Protein AF-A8MEJ1-F1 (afdb_monomer_lite)

Foldseek 3Di:
DDDDDDDDDDDDDDDDDDDDDDD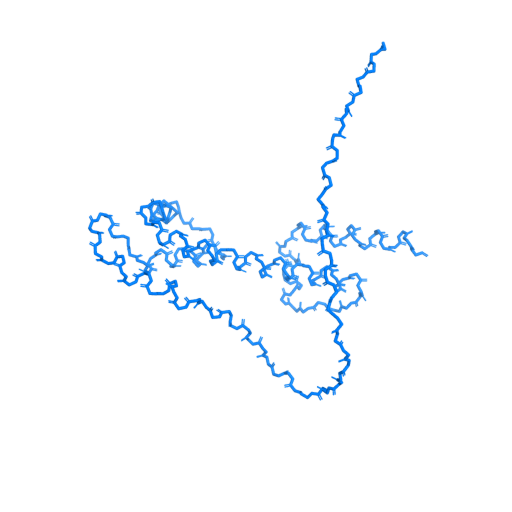DDDDDDDDDPPPVPPPPDPVLVVVVVVVPPDPDDDQDLVLLVVLLVCVVPHDDDPVSVVSNVVVLVVDVSSVVSSVVVVVVVVVVVVVLLVVLLVCLLVVHDDDPVSVVVCVVDPVSVVSSVVSVVVSVVVD

Sequence (155 aa):
MTKIEINSVKTSYPLNSKNHSAKNMHNTEKVGPTSDYFEVSSDGKEMLKISKKMEGNSYHLDKVMKIHEKGFYKVPTKEESDYYWAARKSNPELDSYLYERDKAEALKLMGQVQSILMKVISGQPLTPEEEKMVKNDPALQQEIQMRKSKTEILK

Radius of gyration: 23.28 Å; chains: 1; bounding box: 49×67×52 Å

Structure (mmCIF, N/CA/C/O backbone):
data_AF-A8MEJ1-F1
#
_entry.id   AF-A8MEJ1-F1
#
loop_
_atom_site.group_PDB
_atom_site.id
_atom_site.type_symbol
_atom_site.label_atom_id
_atom_site.label_alt_id
_atom_site.label_comp_id
_atom_site.label_asym_id
_atom_site.label_entity_id
_atom_site.label_seq_id
_atom_site.pdbx_PDB_ins_code
_atom_site.Cartn_x
_atom_site.Cartn_y
_atom_site.Cartn_z
_atom_site.occupancy
_atom_site.B_iso_or_equiv
_atom_site.auth_seq_id
_atom_site.auth_comp_id
_atom_site.auth_asym_id
_atom_site.auth_atom_id
_atom_site.pdbx_PDB_model_num
ATOM 1 N N . MET A 1 1 ? -32.829 40.345 -0.996 1.00 39.66 1 MET A N 1
ATOM 2 C CA . MET A 1 1 ? -33.255 38.952 -0.745 1.00 39.66 1 MET A CA 1
ATOM 3 C C . MET A 1 1 ? -33.332 38.254 -2.086 1.00 39.66 1 MET A C 1
ATOM 5 O O . MET A 1 1 ? -34.238 38.549 -2.851 1.00 39.66 1 MET A O 1
ATOM 9 N N . THR A 1 2 ? -32.370 37.387 -2.382 1.00 37.91 2 THR A N 1
ATOM 10 C CA . THR A 1 2 ? -32.300 36.672 -3.661 1.00 37.91 2 THR A CA 1
ATOM 11 C C . THR A 1 2 ? -32.070 35.205 -3.323 1.00 37.91 2 THR A C 1
ATOM 13 O O . THR A 1 2 ? -31.027 34.856 -2.776 1.00 37.91 2 THR A O 1
ATOM 16 N N . LYS A 1 3 ? -33.097 34.375 -3.527 1.00 44.09 3 LYS A N 1
ATOM 17 C CA . LYS A 1 3 ? -33.042 32.924 -3.322 1.00 44.09 3 LYS A CA 1
ATOM 18 C C . LYS A 1 3 ? -32.385 32.303 -4.552 1.00 44.09 3 LYS A C 1
ATOM 20 O O . LYS A 1 3 ? -32.871 32.508 -5.659 1.00 44.09 3 LYS A O 1
ATOM 25 N N . ILE A 1 4 ? -31.294 31.574 -4.352 1.00 45.50 4 ILE A N 1
ATOM 26 C CA . ILE A 1 4 ? -30.678 30.733 -5.379 1.00 45.50 4 ILE A CA 1
ATOM 27 C C . ILE A 1 4 ? -31.063 29.295 -5.029 1.00 45.50 4 ILE A C 1
ATOM 29 O O . ILE A 1 4 ? -30.585 28.745 -4.040 1.00 45.50 4 ILE A O 1
ATOM 33 N N . GLU A 1 5 ? -31.983 28.723 -5.802 1.00 40.03 5 GLU A N 1
ATOM 34 C CA . GLU A 1 5 ? -32.337 27.304 -5.745 1.00 40.03 5 GLU A CA 1
ATOM 35 C C . GLU A 1 5 ? -31.307 26.501 -6.546 1.00 40.03 5 GLU A C 1
ATOM 37 O O . GLU A 1 5 ? -31.120 26.717 -7.743 1.00 40.03 5 GLU A O 1
ATOM 42 N N . ILE A 1 6 ? -30.617 25.578 -5.877 1.00 47.88 6 ILE A N 1
ATOM 43 C CA . ILE A 1 6 ? -29.673 24.653 -6.506 1.00 47.88 6 ILE A CA 1
ATOM 44 C C . ILE A 1 6 ? -30.413 23.330 -6.718 1.00 47.88 6 ILE A C 1
ATOM 46 O O . ILE A 1 6 ? -30.600 22.550 -5.785 1.00 47.88 6 ILE A O 1
ATOM 50 N N . ASN A 1 7 ? -30.842 23.080 -7.955 1.00 40.41 7 ASN A N 1
ATOM 51 C CA . ASN A 1 7 ? -31.416 21.802 -8.372 1.00 40.41 7 ASN A CA 1
ATOM 52 C C . ASN A 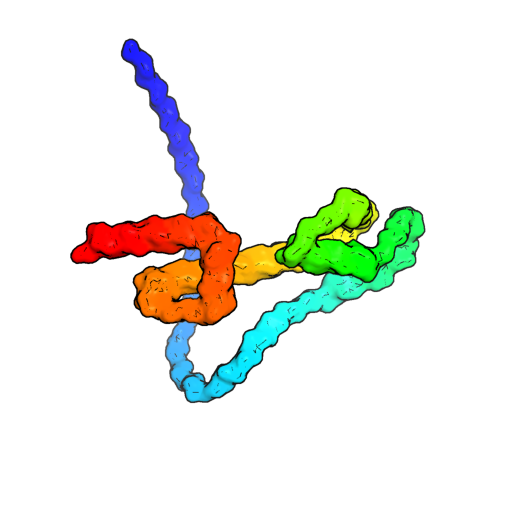1 7 ? -30.316 20.730 -8.429 1.00 40.41 7 ASN A C 1
ATOM 54 O O . ASN A 1 7 ? -29.552 20.649 -9.388 1.00 40.41 7 ASN A O 1
ATOM 58 N N . SER A 1 8 ? -30.235 19.897 -7.390 1.00 44.81 8 SER A N 1
ATOM 59 C CA . SER A 1 8 ? -29.390 18.701 -7.374 1.00 44.81 8 SER A CA 1
ATOM 60 C C . SER A 1 8 ? -30.100 17.560 -8.108 1.00 44.81 8 SER A C 1
ATOM 62 O O . SER A 1 8 ? -31.073 16.986 -7.616 1.00 44.81 8 SER A O 1
ATOM 64 N N . VAL A 1 9 ? -29.612 17.235 -9.305 1.00 44.28 9 VAL A N 1
ATOM 65 C CA . VAL A 1 9 ? -30.011 16.043 -10.059 1.00 44.28 9 VAL A CA 1
ATOM 66 C C . VAL A 1 9 ? -29.445 14.814 -9.343 1.00 44.28 9 VAL A C 1
ATOM 68 O O . VAL A 1 9 ? -28.244 14.556 -9.379 1.00 44.28 9 VAL A O 1
ATOM 71 N N . LYS A 1 10 ? -30.315 14.053 -8.672 1.00 41.69 10 LYS A N 1
ATOM 72 C CA . LYS A 1 10 ? -29.996 12.734 -8.113 1.00 41.69 10 LYS A CA 1
ATOM 73 C C . LYS A 1 10 ? -29.979 11.696 -9.236 1.00 41.69 10 LYS A C 1
ATOM 75 O O . LYS A 1 10 ? -31.031 11.242 -9.674 1.00 41.69 10 LYS A O 1
ATOM 80 N N . THR A 1 11 ? -28.798 11.283 -9.677 1.00 38.69 11 THR A N 1
ATOM 81 C CA . THR A 1 11 ? -28.619 10.070 -10.483 1.00 38.69 11 THR A CA 1
ATOM 82 C C . THR A 1 11 ? -28.607 8.850 -9.562 1.00 38.69 11 THR A C 1
ATOM 84 O O . THR A 1 11 ? -27.626 8.560 -8.882 1.00 38.69 11 THR A O 1
ATOM 87 N N . SER A 1 12 ? -29.734 8.139 -9.505 1.00 35.59 12 SER A N 1
ATOM 88 C CA . SER A 1 12 ? -29.848 6.828 -8.862 1.00 35.59 12 SER A CA 1
ATOM 89 C C . SER A 1 12 ? -29.462 5.728 -9.851 1.00 35.59 12 SER A C 1
ATOM 91 O O . SER A 1 12 ? -30.117 5.576 -10.883 1.00 35.59 12 SER A O 1
ATOM 93 N N . TYR A 1 13 ? -28.444 4.933 -9.532 1.00 34.53 13 TYR A N 1
ATOM 94 C CA . TYR A 1 13 ? -28.174 3.681 -10.240 1.00 34.53 13 TYR A CA 1
ATOM 95 C C . TYR A 1 13 ? -29.070 2.567 -9.672 1.00 34.53 13 TYR A C 1
ATOM 97 O O . TYR A 1 13 ? -29.129 2.415 -8.449 1.00 34.53 13 TYR A O 1
ATOM 105 N N . PRO A 1 14 ? -29.767 1.775 -10.506 1.00 38.53 14 PRO A N 1
ATOM 106 C CA . PRO A 1 14 ? -30.545 0.642 -10.022 1.00 38.53 14 PRO A CA 1
ATOM 107 C C . PRO A 1 14 ? -29.623 -0.526 -9.635 1.00 38.53 14 PRO A C 1
ATOM 109 O O . PRO A 1 14 ? -28.918 -1.085 -10.476 1.00 38.53 14 PRO A O 1
ATOM 112 N N . LEU A 1 15 ? -29.652 -0.916 -8.354 1.00 36.06 15 LEU A N 1
ATOM 113 C CA . LEU A 1 15 ? -29.114 -2.194 -7.887 1.00 36.06 15 LEU A CA 1
ATOM 114 C C . LEU A 1 15 ? -29.972 -3.330 -8.451 1.00 36.06 15 LEU A C 1
ATOM 116 O O . LEU A 1 15 ? -31.138 -3.483 -8.093 1.00 36.06 15 LEU A O 1
ATOM 120 N N . ASN A 1 16 ? -29.374 -4.147 -9.308 1.00 36.84 16 ASN A N 1
ATOM 121 C CA . ASN A 1 16 ? -29.978 -5.371 -9.809 1.00 36.84 16 ASN A CA 1
ATOM 122 C C . ASN A 1 16 ? -29.615 -6.513 -8.841 1.00 36.84 16 ASN A C 1
ATOM 124 O O . ASN A 1 16 ? -28.559 -7.132 -8.973 1.00 36.84 16 ASN A O 1
ATOM 128 N N . SER A 1 17 ? -30.444 -6.761 -7.820 1.00 39.28 17 SER A N 1
ATOM 129 C CA . SER A 1 17 ? -30.269 -7.903 -6.915 1.00 39.28 17 SER A CA 1
ATOM 130 C C . SER A 1 17 ? -30.871 -9.163 -7.541 1.00 39.28 17 SER A C 1
ATOM 132 O O . SER A 1 17 ? -32.074 -9.414 -7.495 1.00 39.28 17 SER A O 1
ATOM 134 N N . LYS A 1 18 ? -30.018 -10.000 -8.138 1.00 35.81 18 LYS A N 1
ATOM 135 C CA . LYS A 1 18 ? -30.384 -11.390 -8.420 1.00 35.81 18 LYS A CA 1
ATOM 136 C C . LYS A 1 18 ? -30.046 -12.248 -7.208 1.00 35.81 18 LYS A C 1
ATOM 138 O O . LYS A 1 18 ? -28.887 -12.441 -6.858 1.00 35.81 18 LYS A O 1
ATOM 143 N N . ASN A 1 19 ? -31.115 -12.729 -6.581 1.00 37.31 19 ASN A N 1
ATOM 144 C CA . ASN A 1 19 ? -31.134 -13.731 -5.530 1.00 37.31 19 ASN A CA 1
ATOM 145 C C . ASN A 1 19 ? -30.380 -14.997 -5.954 1.00 37.31 19 ASN A C 1
ATOM 147 O O . ASN A 1 19 ? -30.765 -15.635 -6.932 1.00 37.31 19 ASN A O 1
ATOM 151 N N . HIS A 1 20 ? -29.412 -15.427 -5.146 1.00 34.81 20 HIS A N 1
ATOM 152 C CA . HIS A 1 20 ? -29.044 -16.836 -5.067 1.00 34.81 20 HIS A CA 1
ATOM 153 C C . HIS A 1 20 ? -29.193 -17.317 -3.626 1.00 34.81 20 HIS A C 1
ATOM 155 O O . HIS A 1 20 ? -28.462 -16.939 -2.718 1.00 34.81 20 HIS A O 1
ATOM 161 N N . SER A 1 21 ? -30.224 -18.139 -3.458 1.00 38.53 21 SER A N 1
ATOM 162 C CA . SER A 1 21 ? -30.446 -19.022 -2.326 1.00 38.53 21 SER A CA 1
ATOM 163 C C . SER A 1 21 ? -29.381 -20.120 -2.323 1.00 38.53 21 SER A C 1
ATOM 165 O O . SER A 1 21 ? -29.196 -20.788 -3.339 1.00 38.53 21 SER A O 1
ATOM 167 N N . ALA A 1 22 ? -28.735 -20.349 -1.182 1.00 35.41 22 ALA A N 1
ATOM 168 C CA . ALA A 1 22 ? -28.106 -21.626 -0.867 1.00 35.41 22 ALA A CA 1
ATOM 169 C C . ALA A 1 22 ? -28.219 -21.875 0.643 1.00 35.41 22 ALA A C 1
ATOM 171 O O . ALA A 1 22 ? -27.863 -21.032 1.464 1.00 35.41 22 ALA A O 1
ATOM 172 N N . LYS A 1 23 ? -28.808 -23.022 0.982 1.00 41.94 23 LYS A N 1
ATOM 173 C CA . LYS A 1 23 ? -29.050 -23.514 2.340 1.00 41.94 23 LYS A CA 1
ATOM 174 C C . LYS A 1 23 ? -27.754 -24.038 2.982 1.00 41.94 23 LYS A C 1
ATOM 176 O O . LYS A 1 23 ? -26.907 -24.595 2.296 1.00 41.94 23 LYS A O 1
ATOM 181 N N . ASN A 1 24 ? -27.700 -23.879 4.305 1.00 38.16 24 ASN A N 1
ATOM 182 C CA . ASN A 1 24 ? -26.808 -24.451 5.325 1.00 38.16 24 ASN A CA 1
ATOM 183 C C . ASN A 1 24 ? -26.043 -25.746 4.986 1.00 38.16 24 ASN A C 1
ATOM 185 O O . ASN A 1 24 ? -26.655 -26.705 4.529 1.00 38.16 24 ASN A O 1
ATOM 189 N N . MET A 1 25 ? -24.798 -25.846 5.476 1.00 30.91 25 MET A N 1
ATOM 190 C CA . MET A 1 25 ? -24.402 -26.871 6.462 1.00 30.91 25 MET A CA 1
ATOM 191 C C . MET A 1 25 ? -23.064 -26.522 7.142 1.00 30.91 25 MET A C 1
ATOM 193 O O . MET A 1 25 ? -22.113 -26.090 6.499 1.00 30.91 25 MET A O 1
ATOM 197 N N . HIS A 1 26 ? -23.030 -26.702 8.465 1.00 40.03 26 HIS A N 1
ATOM 198 C CA . HIS A 1 26 ? -21.854 -26.604 9.330 1.00 40.03 26 HIS A CA 1
ATOM 199 C C . HIS A 1 26 ? -20.820 -27.692 9.005 1.00 40.03 26 HIS A C 1
ATOM 201 O O . HIS A 1 26 ? -21.196 -28.849 8.841 1.00 40.03 26 HIS A O 1
ATOM 207 N N . ASN A 1 27 ? -19.532 -27.340 9.045 1.00 35.47 27 ASN A N 1
ATOM 208 C CA . ASN A 1 27 ? -18.556 -28.043 9.882 1.00 35.47 27 ASN A CA 1
ATOM 209 C C . ASN A 1 27 ? -17.267 -27.226 10.037 1.00 35.47 27 ASN A C 1
ATOM 211 O O . ASN A 1 27 ? -16.598 -26.863 9.075 1.00 35.47 27 ASN A O 1
ATOM 215 N N . THR A 1 28 ? -16.957 -26.921 11.293 1.00 48.38 28 THR A N 1
ATOM 216 C CA . THR A 1 28 ? -15.701 -26.352 11.771 1.00 48.38 28 THR A CA 1
ATOM 217 C C . THR A 1 28 ? -14.659 -27.453 11.867 1.00 48.38 28 THR A C 1
ATOM 219 O O . THR A 1 28 ? -14.792 -28.310 12.733 1.00 48.38 28 THR A O 1
ATOM 222 N N . GLU A 1 29 ? -13.598 -27.394 11.066 1.00 41.06 29 GLU A N 1
ATOM 223 C CA . GLU A 1 29 ? -12.348 -28.079 11.391 1.00 41.06 29 GLU A CA 1
ATOM 224 C C . GLU A 1 29 ? -11.149 -27.386 10.718 1.00 41.06 29 GLU A C 1
ATOM 226 O O . GLU A 1 29 ? -11.021 -27.341 9.501 1.00 41.06 29 GLU A O 1
ATOM 231 N N . LYS A 1 30 ? -10.290 -26.816 11.575 1.00 44.62 30 LYS A N 1
ATOM 232 C CA . LYS A 1 30 ? -8.892 -26.404 11.353 1.00 44.62 30 LYS A CA 1
ATOM 233 C C . LYS A 1 30 ? -8.602 -25.523 10.130 1.00 44.62 30 LYS A C 1
ATOM 235 O O . LYS A 1 30 ? -7.993 -25.951 9.155 1.00 44.62 30 LYS A O 1
ATOM 240 N N . VAL A 1 31 ? -8.890 -24.232 10.275 1.00 38.28 31 VAL A N 1
ATOM 241 C CA . VAL A 1 31 ? -8.309 -23.191 9.417 1.00 38.28 31 VAL A CA 1
ATOM 242 C C . VAL A 1 31 ? -6.879 -22.929 9.904 1.00 38.28 31 VAL A C 1
ATOM 244 O O . VAL A 1 31 ? -6.656 -22.202 10.871 1.00 38.28 31 VAL A O 1
ATOM 247 N N . GLY A 1 32 ? -5.906 -23.596 9.278 1.00 41.97 32 GLY A N 1
ATOM 248 C CA . GLY A 1 32 ? -4.515 -23.133 9.280 1.00 41.97 32 GLY A CA 1
ATOM 249 C C . GLY A 1 32 ? -4.418 -21.751 8.616 1.00 41.97 32 GLY A C 1
ATOM 250 O O . GLY A 1 32 ? -5.401 -21.296 8.035 1.00 41.97 32 GLY A O 1
ATOM 251 N N . PRO A 1 33 ? -3.273 -21.054 8.697 1.00 37.25 33 PRO A N 1
ATOM 252 C CA . PRO A 1 33 ? -3.152 -19.715 8.136 1.00 37.25 33 PRO A CA 1
ATOM 253 C C . PRO A 1 33 ? -3.397 -19.778 6.624 1.00 37.25 33 PRO A C 1
ATOM 255 O O . PRO A 1 33 ? -2.547 -20.250 5.870 1.00 37.25 33 PRO A O 1
ATOM 258 N N . THR A 1 34 ? -4.568 -19.322 6.182 1.00 44.25 34 THR A N 1
ATOM 259 C CA . THR A 1 34 ? -4.877 -19.067 4.777 1.00 44.25 34 THR A CA 1
ATOM 260 C C . THR A 1 34 ? -4.032 -17.879 4.347 1.00 44.25 34 THR A C 1
ATOM 262 O O . THR A 1 34 ? -4.449 -16.722 4.409 1.00 44.25 34 THR A O 1
ATOM 265 N N . SER A 1 35 ? -2.786 -18.153 3.958 1.00 42.69 35 SER A N 1
ATOM 266 C CA . SER A 1 35 ? -2.082 -17.272 3.042 1.00 42.69 35 SER A CA 1
ATOM 267 C C . SER A 1 35 ? -2.810 -17.398 1.708 1.00 42.69 35 SER A C 1
ATOM 269 O O . SER A 1 35 ? -2.432 -18.210 0.864 1.00 42.69 35 SER A O 1
ATOM 271 N N . ASP A 1 36 ? -3.894 -16.641 1.549 1.00 39.00 36 ASP A N 1
ATOM 272 C CA . ASP A 1 36 ? -4.560 -16.478 0.264 1.00 39.00 36 ASP A CA 1
ATOM 273 C C . ASP A 1 36 ? -3.618 -15.660 -0.616 1.00 39.00 36 ASP A C 1
ATOM 275 O O . ASP A 1 36 ? -3.651 -14.431 -0.703 1.00 39.00 36 ASP A O 1
ATOM 279 N N . TYR A 1 37 ? -2.669 -16.392 -1.185 1.00 40.62 37 TYR A N 1
ATOM 280 C CA . TYR A 1 37 ? -1.792 -15.951 -2.237 1.00 40.62 37 TYR A CA 1
ATOM 281 C C . TYR A 1 37 ? -2.711 -15.714 -3.430 1.00 40.62 37 TYR A C 1
ATOM 283 O O . TYR A 1 37 ? -3.160 -16.659 -4.072 1.00 40.62 37 TYR A O 1
ATOM 291 N N . PHE A 1 38 ? -3.055 -14.453 -3.692 1.00 44.09 38 PHE A N 1
ATOM 292 C CA . PHE A 1 38 ? -3.610 -14.083 -4.985 1.00 44.09 38 PHE A CA 1
ATOM 293 C C . PHE A 1 38 ? -2.579 -14.513 -6.032 1.00 44.09 38 PHE A C 1
ATOM 295 O O . PHE A 1 38 ? -1.531 -13.881 -6.188 1.00 44.09 38 PHE A O 1
ATOM 302 N N . GLU A 1 39 ? -2.835 -15.638 -6.699 1.00 46.44 39 GLU A N 1
ATOM 303 C CA . GLU A 1 39 ? -2.057 -16.054 -7.853 1.00 46.44 39 GLU A CA 1
ATOM 304 C C . GLU A 1 39 ? -2.199 -14.964 -8.911 1.00 46.44 39 GLU A C 1
ATOM 306 O O . GLU A 1 39 ? -3.242 -14.781 -9.534 1.00 46.44 39 GLU A O 1
ATOM 311 N N . VAL A 1 40 ? -1.125 -14.193 -9.071 1.00 46.09 40 VAL A N 1
ATOM 312 C CA . VAL A 1 40 ? -0.932 -13.291 -10.202 1.00 46.09 40 VAL A CA 1
ATOM 313 C C . VAL A 1 40 ? -1.196 -14.107 -11.467 1.00 46.09 40 VAL A C 1
ATOM 315 O O . VAL A 1 40 ? -0.466 -15.075 -11.703 1.00 46.09 40 VAL A O 1
ATOM 318 N N . SER A 1 41 ? -2.233 -13.732 -12.229 1.00 51.00 41 SER A N 1
ATOM 319 C CA . SER A 1 41 ? -2.646 -14.425 -13.457 1.00 51.00 41 SER A CA 1
ATOM 320 C C . SER A 1 41 ? -1.424 -14.776 -14.310 1.00 51.00 41 SER A C 1
ATOM 322 O O . SER A 1 41 ? -0.543 -13.932 -14.520 1.00 51.00 41 SER A O 1
ATOM 324 N N . SER A 1 42 ? -1.363 -16.022 -14.792 1.00 54.22 42 SER A N 1
ATOM 325 C CA . SER A 1 42 ? -0.307 -16.512 -15.688 1.00 54.22 42 SER A CA 1
ATOM 326 C C . SER A 1 42 ? -0.088 -15.581 -16.882 1.00 54.22 42 SER A C 1
ATOM 328 O O . SER A 1 42 ? 1.053 -15.377 -17.298 1.00 54.22 42 SER A O 1
ATOM 330 N N . ASP A 1 43 ? -1.154 -14.928 -17.339 1.00 51.22 43 ASP A N 1
ATOM 331 C CA . ASP A 1 43 ? -1.167 -14.045 -18.503 1.00 51.22 43 ASP A CA 1
ATOM 332 C C . ASP A 1 43 ? -0.290 -12.796 -18.308 1.00 51.22 43 ASP A C 1
ATOM 334 O O . ASP A 1 43 ? 0.420 -12.375 -19.222 1.00 51.22 43 ASP A O 1
ATOM 338 N N . GLY A 1 44 ? -0.243 -12.240 -17.090 1.00 54.75 44 GLY A N 1
ATOM 339 C CA . GLY A 1 44 ? 0.591 -11.069 -16.788 1.00 54.75 44 GLY A CA 1
ATOM 340 C C . GLY A 1 44 ? 2.091 -11.387 -16.777 1.00 54.75 44 GLY A C 1
ATOM 341 O O . GLY A 1 44 ? 2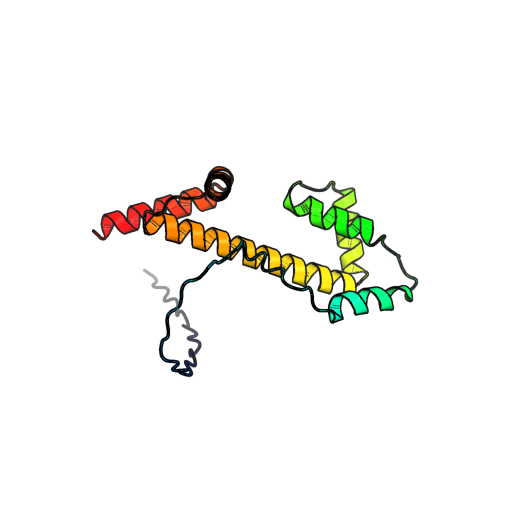.916 -10.554 -17.153 1.00 54.75 44 GLY A O 1
ATOM 342 N N . LYS A 1 45 ? 2.462 -12.615 -16.387 1.00 57.09 45 LYS A N 1
ATOM 343 C CA . LYS A 1 45 ? 3.860 -13.083 -16.387 1.00 57.09 45 LYS A CA 1
ATOM 344 C C . LYS A 1 45 ? 4.344 -13.461 -17.786 1.00 57.09 45 LYS A C 1
ATOM 346 O O . LYS A 1 45 ? 5.541 -13.355 -18.057 1.00 57.09 45 LYS A O 1
ATOM 351 N N . GLU A 1 46 ? 3.446 -13.917 -18.658 1.00 56.12 46 GLU A N 1
ATOM 352 C CA . GLU A 1 46 ? 3.779 -14.252 -20.044 1.00 56.12 46 GLU A CA 1
ATOM 353 C C . GLU A 1 46 ? 3.972 -13.004 -20.911 1.00 56.12 46 GLU A C 1
ATOM 355 O O . GLU A 1 46 ? 4.942 -12.960 -21.668 1.00 56.12 46 GLU A O 1
ATOM 360 N N . MET A 1 47 ? 3.157 -11.952 -20.741 1.00 54.88 47 MET A N 1
ATOM 361 C CA . MET A 1 47 ? 3.334 -10.697 -21.493 1.00 54.88 47 MET A CA 1
ATOM 362 C C . MET A 1 47 ? 4.717 -10.063 -21.273 1.00 54.88 47 MET A C 1
ATOM 364 O O . MET A 1 47 ? 5.414 -9.751 -22.236 1.00 54.88 47 MET A O 1
ATOM 368 N N . LEU A 1 48 ? 5.206 -10.027 -20.028 1.00 53.41 48 LEU A N 1
ATOM 369 C CA . LEU A 1 48 ? 6.546 -9.511 -19.702 1.00 53.41 48 LEU A CA 1
ATOM 370 C C . LEU A 1 48 ? 7.704 -10.297 -20.352 1.00 53.41 48 LEU A C 1
ATOM 372 O O . LEU A 1 48 ? 8.806 -9.766 -20.497 1.00 53.41 48 LEU A O 1
ATOM 376 N N . LYS A 1 49 ? 7.495 -11.563 -20.749 1.00 55.59 49 LYS A N 1
ATOM 377 C CA . LYS A 1 49 ? 8.503 -12.334 -21.501 1.00 55.59 49 LYS A CA 1
ATOM 378 C C . LYS A 1 49 ? 8.539 -11.943 -22.982 1.00 55.59 49 LYS A C 1
ATOM 380 O O . LYS A 1 49 ? 9.589 -12.093 -23.610 1.00 55.59 49 LYS A O 1
ATOM 385 N N . ILE A 1 50 ? 7.431 -11.445 -23.535 1.00 51.78 50 ILE A N 1
ATOM 386 C CA . ILE A 1 50 ? 7.283 -11.116 -24.960 1.00 51.78 50 ILE A CA 1
ATOM 387 C C . ILE A 1 50 ? 7.835 -9.712 -25.269 1.00 51.78 50 ILE A C 1
ATOM 389 O O . ILE A 1 50 ? 8.447 -9.523 -26.324 1.00 51.78 50 ILE A O 1
ATOM 393 N N . SER A 1 51 ? 7.768 -8.758 -24.331 1.00 50.69 51 SER A N 1
ATOM 394 C CA . SER A 1 51 ? 8.310 -7.392 -24.502 1.00 50.69 51 SER A CA 1
ATOM 395 C C . SER A 1 51 ? 9.840 -7.283 -24.561 1.00 50.69 51 SER A C 1
ATOM 397 O O . SER A 1 51 ? 10.374 -6.202 -24.807 1.00 50.69 51 SER A O 1
ATOM 399 N N . LYS A 1 52 ? 10.586 -8.392 -24.458 1.00 51.62 52 LYS A N 1
ATOM 400 C CA . LYS A 1 52 ? 12.054 -8.410 -24.625 1.00 51.62 52 LYS A CA 1
ATOM 401 C C . LYS A 1 52 ? 12.524 -8.078 -26.058 1.00 51.62 52 LYS A C 1
ATOM 403 O O . LYS A 1 52 ? 13.726 -8.030 -26.298 1.00 51.62 52 LYS A O 1
ATOM 408 N N . LYS A 1 53 ? 11.603 -7.877 -27.013 1.00 47.53 53 LYS A N 1
ATOM 409 C CA . LYS A 1 53 ? 11.886 -7.669 -28.447 1.00 47.53 53 LYS A CA 1
ATOM 410 C C . LYS A 1 53 ? 11.728 -6.236 -28.980 1.00 47.53 53 LYS A C 1
ATOM 412 O O . LYS A 1 53 ? 11.957 -6.044 -30.169 1.00 47.53 53 LYS A O 1
ATOM 417 N N . MET A 1 54 ? 11.378 -5.238 -28.166 1.00 47.56 54 MET A N 1
ATOM 418 C CA . MET A 1 54 ? 11.334 -3.840 -28.628 1.00 47.56 54 MET A CA 1
ATOM 419 C C . MET A 1 54 ? 12.505 -3.031 -28.057 1.00 47.56 54 MET A C 1
ATOM 421 O O . MET A 1 54 ? 12.501 -2.607 -26.904 1.00 47.56 54 MET A O 1
ATOM 425 N N . GLU A 1 55 ? 13.534 -2.851 -28.887 1.00 48.97 55 GLU A N 1
ATOM 426 C CA . GLU A 1 55 ? 14.654 -1.939 -28.654 1.00 48.97 55 GLU A CA 1
ATOM 427 C C . GLU A 1 55 ? 14.158 -0.485 -28.652 1.00 48.97 55 GLU A C 1
ATOM 429 O O . GLU A 1 55 ? 13.828 0.090 -29.686 1.00 48.97 55 GLU A O 1
ATOM 434 N N . GLY A 1 56 ? 14.100 0.106 -27.461 1.00 51.75 56 GLY A N 1
ATOM 435 C CA . GLY A 1 56 ? 13.787 1.516 -27.246 1.00 51.75 56 GLY A CA 1
ATOM 436 C C . GLY A 1 56 ? 13.661 1.795 -25.753 1.00 51.75 56 GLY A C 1
ATOM 437 O O . GLY A 1 56 ? 12.576 1.696 -25.200 1.00 51.75 56 GLY A O 1
ATOM 438 N N . ASN A 1 57 ? 14.785 2.106 -25.099 1.00 55.47 57 ASN A N 1
ATOM 439 C CA . ASN A 1 57 ? 14.929 2.307 -23.648 1.00 55.47 57 ASN A CA 1
ATOM 440 C C . ASN A 1 57 ? 14.589 1.064 -22.807 1.00 55.47 57 ASN A C 1
ATOM 442 O O . ASN A 1 57 ? 13.573 1.015 -22.118 1.00 55.47 57 ASN A O 1
ATOM 446 N N . SER A 1 58 ? 15.466 0.051 -22.813 1.00 68.81 58 SER A N 1
ATOM 447 C CA . SER A 1 58 ? 15.293 -1.099 -21.920 1.00 68.81 58 SER A CA 1
ATOM 448 C C . SER A 1 58 ? 15.562 -0.684 -20.468 1.00 68.81 58 SER A C 1
ATOM 450 O O . SER A 1 58 ? 16.709 -0.597 -20.023 1.00 68.81 58 SER A O 1
ATOM 452 N N . TYR A 1 59 ? 14.507 -0.415 -19.709 1.00 77.25 59 TYR A N 1
ATOM 453 C CA . TYR A 1 59 ? 14.610 -0.296 -18.260 1.00 77.25 59 TYR A CA 1
ATOM 454 C C . TYR A 1 59 ? 14.900 -1.676 -17.663 1.00 77.25 59 TYR A C 1
ATOM 456 O O . TYR A 1 59 ? 14.375 -2.696 -18.110 1.00 77.25 59 TYR A O 1
ATOM 464 N N . HIS A 1 60 ? 15.739 -1.721 -16.631 1.00 87.00 60 HIS A N 1
ATOM 465 C CA . HIS A 1 60 ? 15.986 -2.945 -15.886 1.00 87.00 60 HIS A CA 1
ATOM 466 C C . HIS A 1 60 ? 14.755 -3.241 -15.035 1.00 87.00 60 HIS A C 1
ATOM 468 O O . HIS A 1 60 ? 14.525 -2.561 -14.032 1.00 87.00 60 HIS A O 1
ATOM 474 N N . LEU A 1 61 ? 13.984 -4.258 -15.429 1.00 86.19 61 LEU A N 1
ATOM 475 C CA . LEU A 1 61 ? 12.762 -4.673 -14.736 1.00 86.19 61 LEU A CA 1
ATOM 476 C C . LEU A 1 61 ? 12.995 -4.834 -13.228 1.00 86.19 61 LEU A C 1
ATOM 478 O O . LEU A 1 61 ? 12.268 -4.249 -12.433 1.00 86.19 61 LEU A O 1
ATOM 482 N N . ASP A 1 62 ? 14.074 -5.509 -12.832 1.00 88.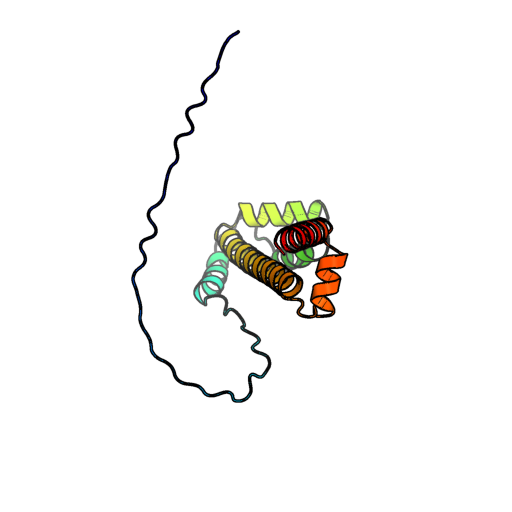38 62 ASP A N 1
ATOM 483 C CA . ASP A 1 62 ? 14.425 -5.712 -11.421 1.00 88.38 62 ASP A CA 1
ATOM 484 C C . ASP A 1 62 ? 14.592 -4.397 -10.654 1.00 88.38 62 ASP A C 1
ATOM 486 O O . ASP A 1 62 ? 14.235 -4.297 -9.481 1.00 88.38 62 ASP A O 1
ATOM 490 N N . LYS A 1 63 ? 15.133 -3.363 -11.307 1.00 92.06 63 LYS A N 1
ATOM 491 C CA . LYS A 1 63 ? 15.298 -2.041 -10.699 1.00 92.06 63 LYS A CA 1
ATOM 492 C C . LYS A 1 63 ? 13.947 -1.349 -10.537 1.00 92.06 63 LYS A C 1
ATOM 494 O O . LYS A 1 63 ? 13.696 -0.783 -9.478 1.00 92.06 63 LYS A O 1
ATOM 499 N N . VAL A 1 64 ? 13.075 -1.425 -11.545 1.00 91.75 64 VAL A N 1
ATOM 500 C CA . VAL A 1 64 ? 11.711 -0.873 -11.472 1.00 91.75 64 VAL A CA 1
ATOM 501 C C . VAL A 1 64 ? 10.921 -1.551 -10.354 1.00 91.75 64 VAL A C 1
ATOM 503 O O . VAL A 1 64 ? 10.330 -0.861 -9.528 1.00 91.75 64 VAL A O 1
ATOM 506 N N . MET A 1 65 ? 10.980 -2.882 -10.268 1.00 91.88 65 MET A N 1
ATOM 507 C CA . MET A 1 65 ? 10.295 -3.652 -9.226 1.00 91.88 65 MET A CA 1
ATOM 508 C C . MET A 1 65 ? 10.822 -3.318 -7.826 1.00 91.88 65 MET A C 1
ATOM 510 O O . MET A 1 65 ? 10.032 -3.110 -6.911 1.00 91.88 65 MET A O 1
ATOM 514 N N . LYS A 1 66 ? 12.142 -3.161 -7.657 1.00 92.62 66 LYS A N 1
ATOM 515 C CA . LYS A 1 66 ? 12.725 -2.714 -6.380 1.00 92.62 66 LYS A CA 1
ATOM 516 C C . LYS A 1 66 ? 12.243 -1.323 -5.970 1.00 92.62 66 LYS A C 1
ATOM 518 O O . LYS A 1 66 ? 11.986 -1.099 -4.791 1.00 92.62 66 LYS A O 1
ATOM 523 N N . ILE A 1 67 ? 12.132 -0.387 -6.915 1.00 93.44 67 ILE A N 1
ATOM 524 C CA . ILE A 1 67 ? 11.636 0.969 -6.629 1.00 93.44 67 ILE A CA 1
ATOM 525 C C . ILE A 1 67 ? 10.144 0.931 -6.274 1.00 93.44 67 ILE A C 1
ATOM 527 O O . ILE A 1 67 ? 9.738 1.581 -5.313 1.00 93.44 67 ILE A O 1
ATOM 531 N N . HIS A 1 68 ? 9.354 0.133 -6.995 1.00 92.81 68 HIS A N 1
ATOM 532 C CA . HIS A 1 68 ? 7.938 -0.091 -6.707 1.00 92.81 68 HIS A CA 1
ATOM 533 C C . HIS A 1 68 ? 7.726 -0.616 -5.282 1.00 92.81 68 HIS A C 1
ATOM 535 O O . HIS A 1 68 ? 7.000 -0.012 -4.500 1.00 92.81 68 HIS A O 1
ATOM 541 N N . GLU A 1 69 ? 8.430 -1.688 -4.905 1.00 90.75 69 GLU A N 1
ATOM 542 C CA . GLU A 1 69 ? 8.330 -2.276 -3.566 1.00 90.75 69 GLU A CA 1
ATOM 543 C C . GLU A 1 69 ? 8.812 -1.320 -2.471 1.00 90.75 69 GLU A C 1
ATOM 545 O O . GLU A 1 69 ? 8.204 -1.216 -1.405 1.00 90.75 69 GLU A O 1
ATOM 550 N N . LYS A 1 70 ? 9.882 -0.566 -2.746 1.00 90.50 70 LYS A N 1
ATOM 551 C CA . LYS A 1 70 ? 10.384 0.467 -1.837 1.00 90.50 70 LYS A CA 1
ATOM 552 C C . LYS A 1 70 ? 9.321 1.528 -1.552 1.00 90.50 70 LYS A C 1
ATOM 554 O O . LYS A 1 70 ? 9.210 1.943 -0.399 1.00 90.50 70 LYS A O 1
ATOM 559 N N . GLY A 1 71 ? 8.533 1.913 -2.558 1.00 85.81 71 GLY A N 1
ATOM 560 C CA . GLY A 1 71 ? 7.487 2.933 -2.458 1.00 85.81 71 GLY A CA 1
ATOM 561 C C . GLY A 1 71 ? 6.429 2.666 -1.384 1.00 85.81 71 GLY A C 1
ATOM 562 O O . GLY A 1 71 ? 5.870 3.621 -0.852 1.00 85.81 71 GLY A O 1
ATOM 563 N N . PHE A 1 72 ? 6.207 1.406 -0.992 1.00 83.25 72 PHE A N 1
ATOM 564 C CA . PHE A 1 72 ? 5.257 1.060 0.074 1.00 83.25 72 PHE A CA 1
ATOM 565 C C . PHE A 1 72 ? 5.777 1.341 1.489 1.00 83.25 72 PHE A C 1
ATOM 567 O O . PHE A 1 72 ? 4.985 1.504 2.414 1.00 83.25 72 PHE A O 1
ATOM 574 N N . TYR A 1 73 ? 7.098 1.397 1.680 1.00 82.06 73 TYR A N 1
ATOM 575 C CA . TYR A 1 73 ? 7.708 1.499 3.013 1.00 82.06 73 TYR A CA 1
ATOM 576 C C . TYR A 1 73 ? 8.587 2.737 3.185 1.00 82.06 73 TYR A C 1
ATOM 578 O O . TYR A 1 73 ? 8.871 3.148 4.311 1.00 82.06 73 TYR A O 1
ATOM 586 N N . LYS A 1 74 ? 9.065 3.322 2.083 1.00 87.94 74 LYS A N 1
ATOM 587 C CA . LYS A 1 74 ? 9.990 4.451 2.088 1.00 87.94 74 LYS A CA 1
ATOM 588 C C . LYS A 1 74 ? 9.798 5.311 0.847 1.00 87.94 74 LYS A C 1
ATOM 590 O O . LYS A 1 74 ? 9.708 4.801 -0.263 1.00 87.94 74 LYS A O 1
ATOM 595 N N . VAL A 1 75 ? 9.857 6.627 1.034 1.00 87.38 75 VAL A N 1
ATOM 596 C CA . VAL A 1 75 ? 9.859 7.590 -0.074 1.00 87.38 75 VAL A CA 1
ATOM 597 C C . VAL A 1 75 ? 11.098 7.347 -0.958 1.00 87.38 75 VAL A C 1
ATOM 599 O O . VAL A 1 75 ? 12.225 7.436 -0.448 1.00 87.38 75 VAL A O 1
ATOM 602 N N . PRO A 1 76 ? 10.934 7.000 -2.250 1.00 90.75 76 PRO A N 1
ATOM 603 C CA . PRO A 1 76 ? 12.054 6.860 -3.177 1.00 90.75 76 PRO A CA 1
ATOM 604 C C . PRO A 1 76 ? 12.771 8.197 -3.397 1.00 90.75 76 PRO A C 1
ATOM 606 O O . PRO A 1 76 ? 12.204 9.270 -3.184 1.00 90.75 76 PRO A O 1
ATOM 609 N N . THR A 1 77 ? 14.027 8.157 -3.841 1.00 93.75 77 THR A N 1
ATOM 610 C CA . THR A 1 77 ? 14.723 9.381 -4.254 1.00 93.75 77 THR A CA 1
ATOM 611 C C . THR A 1 77 ? 14.073 9.955 -5.514 1.00 93.75 77 THR A C 1
ATOM 613 O O . THR A 1 77 ? 13.341 9.266 -6.232 1.00 93.75 77 THR A O 1
ATOM 616 N N . LYS A 1 78 ? 14.347 11.231 -5.809 1.00 93.88 78 LYS A N 1
ATOM 617 C CA . LYS A 1 78 ? 13.851 11.867 -7.035 1.00 93.88 78 LYS A CA 1
ATOM 618 C C . LYS A 1 78 ? 14.297 11.095 -8.283 1.00 93.88 78 LYS A C 1
ATOM 620 O O . LYS A 1 78 ? 13.466 10.771 -9.115 1.00 93.88 78 LYS A O 1
ATOM 625 N N . GLU A 1 79 ? 15.570 10.711 -8.353 1.00 92.38 79 GLU A N 1
ATOM 626 C CA . GLU A 1 79 ? 16.121 9.929 -9.469 1.00 92.38 79 GLU A CA 1
ATOM 627 C C . GLU A 1 79 ? 15.464 8.549 -9.617 1.00 92.38 79 GLU A C 1
ATOM 629 O O . GLU A 1 79 ? 15.196 8.103 -10.731 1.00 92.38 79 GLU A O 1
ATOM 634 N N . GLU A 1 80 ? 15.185 7.861 -8.504 1.00 92.06 80 GLU A N 1
ATOM 635 C CA . GLU A 1 80 ? 14.453 6.590 -8.524 1.00 92.06 80 GLU A CA 1
ATOM 636 C C . GLU A 1 80 ? 13.022 6.788 -9.030 1.00 92.06 80 GLU A C 1
ATOM 638 O O . GLU A 1 80 ? 12.546 6.006 -9.851 1.00 92.06 80 GLU A O 1
ATOM 643 N N . SER A 1 81 ? 12.356 7.848 -8.573 1.00 91.88 81 SER A N 1
ATOM 644 C CA . SER A 1 81 ? 10.996 8.188 -8.995 1.00 91.88 81 SER A CA 1
ATOM 645 C C . SER A 1 81 ? 10.950 8.522 -10.487 1.00 91.88 81 SER A C 1
ATOM 647 O O . SER A 1 81 ? 10.111 7.985 -11.206 1.00 91.88 81 SER A O 1
ATOM 649 N N . ASP A 1 82 ? 11.885 9.342 -10.972 1.00 93.56 82 ASP A N 1
ATOM 650 C CA . ASP A 1 82 ? 11.993 9.716 -12.384 1.00 93.56 82 ASP A CA 1
ATOM 651 C C . ASP A 1 82 ? 12.256 8.477 -13.257 1.00 93.56 82 ASP A C 1
ATOM 653 O O . ASP A 1 82 ? 11.598 8.285 -14.281 1.00 93.56 82 ASP A O 1
ATOM 657 N N . TYR A 1 83 ? 13.153 7.581 -12.822 1.00 93.12 83 TYR A N 1
ATOM 658 C CA . TYR A 1 83 ? 13.417 6.308 -13.502 1.00 93.12 83 TYR A CA 1
ATOM 659 C C . TYR A 1 83 ? 12.170 5.418 -13.560 1.00 93.12 83 TYR A C 1
ATOM 661 O O . TYR A 1 83 ? 11.854 4.857 -14.609 1.00 93.12 83 TYR A O 1
ATOM 669 N N . TYR A 1 84 ? 11.455 5.298 -12.441 1.00 93.62 84 TYR A N 1
ATOM 670 C CA . TYR A 1 84 ? 10.246 4.490 -12.320 1.00 93.62 84 TYR A CA 1
ATOM 671 C C . TYR A 1 84 ? 9.120 4.996 -13.227 1.00 93.62 84 TYR A C 1
ATOM 673 O O . TYR A 1 84 ? 8.556 4.225 -14.004 1.00 93.62 84 TYR A O 1
ATOM 681 N N . TRP A 1 85 ? 8.829 6.297 -13.194 1.00 93.12 85 TRP A N 1
ATOM 682 C CA . TRP A 1 85 ? 7.776 6.883 -14.023 1.00 93.12 85 TRP A CA 1
ATOM 683 C C . TRP A 1 85 ? 8.124 6.866 -15.509 1.00 93.12 85 TRP A C 1
ATOM 685 O O . TRP A 1 85 ? 7.249 6.611 -16.338 1.00 93.12 85 TRP A O 1
ATOM 695 N N . ALA A 1 86 ? 9.393 7.072 -15.863 1.00 92.38 86 ALA A N 1
ATOM 696 C CA . ALA A 1 86 ? 9.833 6.955 -17.247 1.00 92.38 86 ALA A CA 1
ATOM 697 C C . ALA A 1 86 ? 9.719 5.505 -17.766 1.00 92.38 86 ALA A C 1
ATOM 699 O O . ALA A 1 86 ? 9.289 5.302 -18.905 1.00 92.38 86 ALA A O 1
ATOM 700 N N . ALA A 1 87 ? 10.010 4.501 -16.928 1.00 91.31 87 ALA A N 1
ATOM 701 C CA . ALA A 1 87 ? 9.818 3.087 -17.264 1.00 91.31 87 ALA A CA 1
ATOM 702 C C . ALA A 1 87 ? 8.343 2.746 -17.515 1.00 91.31 87 ALA A C 1
ATOM 704 O O . ALA A 1 87 ? 8.016 2.122 -18.522 1.00 91.31 87 ALA A O 1
ATOM 705 N N . ARG A 1 88 ? 7.441 3.208 -16.640 1.00 92.69 88 ARG A N 1
ATOM 706 C CA . ARG A 1 88 ? 5.990 3.015 -16.805 1.00 92.69 88 ARG A CA 1
ATOM 707 C C . ARG A 1 88 ? 5.466 3.697 -18.069 1.00 92.69 88 ARG A C 1
ATOM 709 O O . ARG A 1 88 ? 4.729 3.102 -18.839 1.00 92.69 88 ARG A O 1
ATOM 716 N N . LYS A 1 89 ? 5.911 4.925 -18.345 1.00 91.31 89 LYS A N 1
ATOM 717 C CA . LYS A 1 89 ? 5.472 5.682 -19.527 1.00 91.31 89 LYS A CA 1
ATOM 718 C C . LYS A 1 89 ? 5.913 5.053 -20.853 1.00 91.31 89 LYS A C 1
ATOM 720 O O . LYS A 1 89 ? 5.222 5.199 -21.856 1.00 91.31 89 LYS A O 1
ATOM 725 N N . SER A 1 90 ? 7.082 4.422 -20.874 1.00 88.50 90 SER A N 1
ATOM 726 C CA . SER A 1 90 ? 7.675 3.854 -22.092 1.00 88.50 90 SER A CA 1
ATOM 727 C C . SER A 1 90 ? 7.267 2.405 -22.357 1.00 88.50 90 SER A C 1
ATOM 729 O O . SER A 1 90 ? 7.354 1.967 -23.501 1.00 88.50 90 SER A O 1
ATOM 731 N N . ASN A 1 91 ? 6.799 1.674 -21.341 1.00 88.19 91 ASN A N 1
ATOM 732 C CA . ASN A 1 91 ? 6.388 0.280 -21.468 1.00 88.19 91 ASN A CA 1
ATOM 733 C C . ASN A 1 91 ? 4.950 0.075 -20.942 1.00 88.19 91 ASN A C 1
ATOM 735 O O . ASN A 1 91 ? 4.760 -0.108 -19.736 1.00 88.19 91 ASN A O 1
ATOM 739 N N . PRO A 1 92 ? 3.941 0.063 -21.837 1.00 89.56 92 PRO A N 1
ATOM 740 C CA . PRO A 1 92 ? 2.539 -0.128 -21.461 1.00 89.56 92 PRO A CA 1
ATOM 741 C C . PRO A 1 92 ? 2.237 -1.467 -20.774 1.00 89.56 92 PRO A C 1
ATOM 743 O O . PRO A 1 92 ? 1.379 -1.520 -19.897 1.00 89.56 92 PRO A O 1
ATOM 746 N N . GLU A 1 93 ? 2.935 -2.549 -21.136 1.00 88.69 93 GLU A N 1
ATOM 747 C CA . GLU A 1 93 ? 2.743 -3.861 -20.496 1.00 88.69 93 GLU A CA 1
ATOM 748 C C . GLU A 1 93 ? 3.217 -3.832 -19.041 1.00 88.69 93 GLU A C 1
ATOM 750 O O . GLU A 1 93 ? 2.529 -4.309 -18.139 1.00 88.69 93 GLU A O 1
ATOM 755 N N . LEU A 1 94 ? 4.379 -3.217 -18.804 1.00 88.75 94 LEU A N 1
ATOM 756 C CA . LEU A 1 94 ? 4.913 -3.009 -17.462 1.00 88.75 94 LEU A CA 1
ATOM 757 C C . LEU A 1 94 ? 4.000 -2.105 -16.630 1.00 88.75 94 LEU A C 1
ATOM 759 O O . LEU A 1 94 ? 3.763 -2.395 -15.459 1.00 88.75 94 LEU A O 1
ATOM 763 N N . ASP A 1 95 ? 3.483 -1.026 -17.218 1.00 92.38 95 ASP A N 1
ATOM 764 C CA . ASP A 1 95 ? 2.553 -0.132 -16.528 1.00 92.38 95 ASP A CA 1
ATOM 765 C C . ASP A 1 95 ? 1.261 -0.851 -16.132 1.00 92.38 95 ASP A C 1
ATOM 767 O O . ASP A 1 95 ? 0.847 -0.762 -14.977 1.00 92.38 95 ASP A O 1
ATOM 771 N N . SER A 1 96 ? 0.674 -1.630 -17.046 1.00 90.25 96 SER A N 1
ATOM 772 C CA . SER A 1 96 ? -0.521 -2.429 -16.763 1.00 90.25 96 SER A CA 1
ATOM 773 C C . SER A 1 96 ? -0.271 -3.459 -15.659 1.00 90.25 96 SER A C 1
ATOM 775 O O . SER A 1 96 ? -1.073 -3.579 -14.732 1.00 90.25 96 SER A O 1
ATOM 777 N N . TYR A 1 97 ? 0.869 -4.151 -15.704 1.00 88.94 97 TYR A N 1
ATOM 778 C CA . TYR A 1 97 ? 1.255 -5.113 -14.675 1.00 88.94 97 TYR A CA 1
ATOM 779 C C . TYR A 1 97 ? 1.403 -4.462 -13.291 1.00 88.94 97 TYR A C 1
ATOM 781 O O . TYR A 1 97 ? 0.881 -4.971 -12.297 1.00 88.94 97 TYR A O 1
ATOM 789 N N . LEU A 1 98 ? 2.092 -3.319 -13.217 1.00 91.75 98 LEU A N 1
ATOM 790 C CA . LEU A 1 98 ? 2.264 -2.585 -11.964 1.00 91.75 98 LEU A CA 1
ATOM 791 C C . LEU A 1 98 ? 0.939 -2.004 -11.460 1.00 91.75 98 LEU A C 1
ATOM 793 O O . LEU A 1 98 ? 0.693 -2.034 -10.260 1.00 91.75 98 LEU A O 1
ATOM 797 N N . TYR A 1 99 ? 0.071 -1.535 -12.358 1.00 92.69 99 TYR A N 1
ATOM 798 C CA . TYR A 1 99 ? -1.248 -1.011 -12.012 1.00 92.69 99 TYR A CA 1
ATOM 799 C C . TYR A 1 99 ? -2.144 -2.058 -11.340 1.00 92.69 99 TYR A C 1
ATOM 801 O O . TYR A 1 99 ? -2.745 -1.774 -10.304 1.00 92.69 99 TYR A O 1
ATOM 809 N N . GLU A 1 100 ? -2.222 -3.279 -11.876 1.00 91.25 100 GLU A N 1
ATOM 810 C CA . GLU A 1 100 ? -3.026 -4.338 -11.246 1.00 91.25 100 GLU A CA 1
ATOM 811 C C . GLU A 1 100 ? -2.490 -4.712 -9.858 1.00 91.25 100 GLU A C 1
ATOM 813 O O . GLU A 1 100 ? -3.261 -4.980 -8.933 1.00 91.25 100 GLU A O 1
ATOM 818 N N . ARG A 1 101 ? -1.168 -4.654 -9.669 1.00 89.25 101 ARG A N 1
ATOM 819 C CA . ARG A 1 101 ? -0.544 -4.875 -8.363 1.00 89.25 101 ARG A CA 1
ATOM 820 C C . ARG A 1 101 ? -0.831 -3.733 -7.380 1.00 89.25 101 ARG A C 1
ATOM 822 O O . ARG A 1 101 ? -1.227 -4.008 -6.249 1.00 89.25 101 ARG A O 1
ATOM 829 N N . ASP A 1 102 ? -0.704 -2.480 -7.821 1.00 91.31 102 ASP A N 1
ATOM 830 C CA . ASP A 1 102 ? -1.068 -1.285 -7.043 1.00 91.31 102 ASP A CA 1
ATOM 831 C C . ASP A 1 102 ? -2.530 -1.372 -6.571 1.00 91.31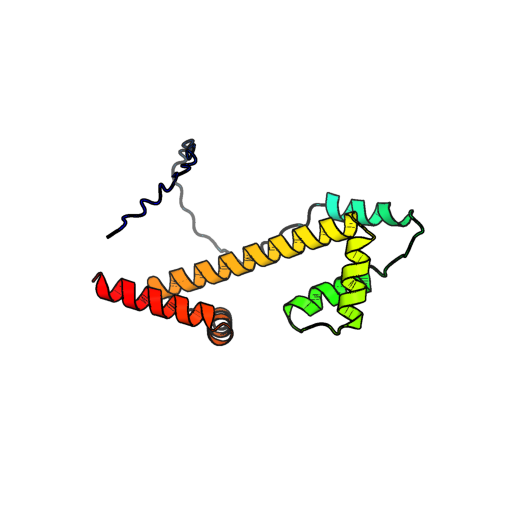 102 ASP A C 1
ATOM 833 O O . ASP A 1 102 ? -2.852 -1.133 -5.405 1.00 91.31 102 ASP A O 1
ATOM 837 N N . LYS A 1 103 ? -3.427 -1.782 -7.472 1.00 91.69 103 LYS A N 1
ATOM 838 C CA . LYS A 1 103 ? -4.853 -1.969 -7.198 1.00 91.69 103 LYS A CA 1
ATOM 839 C C . LYS A 1 103 ? -5.112 -3.081 -6.181 1.00 91.69 103 LYS A C 1
ATOM 841 O O . LYS A 1 103 ? -5.925 -2.890 -5.276 1.00 91.69 103 LYS A O 1
ATOM 846 N N . ALA A 1 104 ? -4.439 -4.224 -6.305 1.00 90.44 104 ALA A N 1
ATOM 847 C CA . ALA A 1 104 ? -4.582 -5.330 -5.361 1.00 90.44 104 ALA A CA 1
ATOM 848 C C . ALA A 1 104 ? -4.146 -4.931 -3.939 1.00 90.44 104 ALA A C 1
ATOM 850 O O . ALA A 1 104 ? -4.872 -5.192 -2.977 1.00 90.44 104 ALA A O 1
ATOM 851 N N . GLU A 1 105 ? -3.011 -4.240 -3.801 1.00 88.88 105 GLU A N 1
ATOM 852 C CA . GLU A 1 105 ? -2.534 -3.746 -2.501 1.00 88.88 105 GLU A CA 1
ATOM 853 C C . GLU A 1 105 ? -3.476 -2.688 -1.909 1.00 88.88 105 GLU A C 1
ATOM 855 O O . GLU A 1 105 ? -3.797 -2.737 -0.719 1.00 88.88 105 GLU A O 1
ATOM 860 N N . ALA A 1 106 ? -4.008 -1.778 -2.733 1.00 89.75 106 ALA A N 1
ATOM 861 C CA . ALA A 1 106 ? -4.989 -0.792 -2.281 1.00 89.75 106 ALA A CA 1
ATOM 862 C C . ALA A 1 106 ? -6.275 -1.451 -1.751 1.00 89.75 106 ALA A C 1
ATOM 864 O O . ALA A 1 106 ? -6.786 -1.063 -0.697 1.00 89.75 106 ALA A O 1
ATOM 865 N N . LEU A 1 107 ? -6.787 -2.476 -2.442 1.00 92.44 107 LEU A N 1
ATOM 866 C CA . LEU A 1 107 ? -7.965 -3.228 -1.998 1.00 92.44 107 LEU A CA 1
ATOM 867 C C . LEU A 1 107 ? -7.707 -3.971 -0.685 1.00 92.44 107 LEU A C 1
ATOM 869 O O . LEU A 1 107 ? -8.556 -3.955 0.208 1.00 92.44 107 LEU A O 1
ATOM 873 N N . LYS A 1 108 ? -6.528 -4.580 -0.543 1.00 91.50 108 LYS A N 1
ATOM 874 C CA . LYS A 1 108 ? -6.113 -5.254 0.689 1.00 91.50 108 LYS A CA 1
ATOM 875 C C . LYS A 1 108 ? -6.051 -4.280 1.863 1.00 91.50 108 LYS A C 1
ATOM 877 O O . LYS A 1 108 ? -6.633 -4.561 2.911 1.00 91.50 108 LYS A O 1
ATOM 882 N N . LEU A 1 109 ? -5.411 -3.126 1.678 1.00 90.56 109 LEU A N 1
ATOM 883 C CA . LEU A 1 109 ? -5.321 -2.089 2.705 1.00 90.56 109 LEU A CA 1
ATOM 884 C C . LEU A 1 109 ? -6.710 -1.574 3.101 1.00 90.56 109 LEU A C 1
ATOM 886 O O . LEU A 1 109 ? -7.016 -1.454 4.286 1.00 90.56 109 LEU A O 1
ATOM 890 N N . MET A 1 110 ? -7.583 -1.328 2.121 1.00 91.62 110 MET A N 1
ATOM 891 C CA . MET A 1 110 ? -8.962 -0.913 2.379 1.00 91.62 110 MET A CA 1
ATOM 892 C C . MET A 1 110 ? -9.723 -1.963 3.201 1.00 91.62 110 MET A C 1
ATOM 894 O O . MET A 1 110 ? -10.415 -1.608 4.157 1.00 91.62 110 MET A O 1
ATOM 898 N N . GLY A 1 111 ? -9.571 -3.249 2.873 1.00 93.44 111 GLY A N 1
ATOM 899 C CA . GLY A 1 111 ? -10.168 -4.346 3.636 1.00 93.44 111 GLY A CA 1
ATOM 900 C C . GLY A 1 111 ? -9.666 -4.402 5.081 1.00 93.44 111 GLY A C 1
ATOM 901 O O . GLY A 1 111 ? -10.465 -4.555 6.006 1.00 93.44 111 GLY A O 1
ATOM 902 N N . GLN A 1 112 ? -8.363 -4.198 5.297 1.00 93.19 112 GLN A N 1
ATOM 903 C CA . GLN A 1 112 ? -7.776 -4.124 6.639 1.00 93.19 112 GLN A CA 1
ATOM 904 C C . GLN A 1 112 ? -8.355 -2.958 7.445 1.00 93.19 112 GLN A C 1
ATOM 906 O O . GLN A 1 112 ? -8.797 -3.153 8.576 1.00 93.19 112 GLN A O 1
ATOM 911 N N . VAL A 1 113 ? -8.427 -1.764 6.853 1.00 94.19 113 VAL A N 1
ATOM 912 C CA . VAL A 1 113 ? -9.018 -0.581 7.497 1.00 94.19 113 VAL A CA 1
ATOM 913 C C . VAL A 1 113 ? -10.481 -0.829 7.871 1.00 94.19 113 VAL A C 1
ATOM 915 O O . VAL A 1 113 ? -10.886 -0.560 9.001 1.00 94.19 113 VAL A O 1
ATOM 918 N N . GLN A 1 114 ? -11.279 -1.387 6.959 1.00 93.75 114 GLN A N 1
ATOM 919 C CA . GLN A 1 114 ? -12.680 -1.710 7.239 1.00 93.75 114 GLN A CA 1
ATOM 920 C C . GLN A 1 114 ? -12.824 -2.737 8.368 1.00 93.75 114 GLN A C 1
ATOM 922 O O . GLN A 1 114 ? -13.660 -2.549 9.253 1.00 93.75 114 GLN A O 1
ATOM 927 N N . SER A 1 115 ? -11.991 -3.782 8.375 1.00 95.12 115 SER A N 1
ATOM 928 C CA . SER A 1 115 ? -11.944 -4.780 9.450 1.00 95.12 115 SER A CA 1
ATOM 929 C C . SER A 1 115 ? -11.648 -4.134 10.806 1.00 95.12 115 SER A C 1
ATOM 931 O O . SER A 1 115 ? -12.395 -4.347 11.762 1.00 95.12 115 SER A O 1
ATOM 933 N N . ILE A 1 116 ? -10.625 -3.274 10.881 1.00 94.56 116 ILE A N 1
ATOM 934 C CA . ILE A 1 116 ? -10.267 -2.534 12.101 1.00 94.56 116 ILE A CA 1
ATOM 935 C C . ILE A 1 116 ? -11.458 -1.713 12.600 1.00 94.56 116 ILE A C 1
ATOM 937 O O . ILE A 1 116 ? -11.825 -1.798 13.773 1.00 94.56 116 ILE A O 1
ATOM 941 N N . LEU A 1 117 ? -12.100 -0.947 11.714 1.00 93.56 117 LEU A N 1
ATOM 942 C CA . LEU A 1 117 ? -13.250 -0.119 12.075 1.00 93.56 117 LEU A CA 1
ATOM 943 C C . LEU A 1 117 ? -14.408 -0.963 12.626 1.00 93.56 117 LEU A C 1
ATOM 945 O O . LEU A 1 117 ? -15.004 -0.597 13.638 1.00 93.56 117 LEU A O 1
ATOM 949 N N . MET A 1 118 ? -14.705 -2.106 12.005 1.00 92.62 118 MET A N 1
ATOM 950 C CA . MET A 1 118 ? -15.755 -3.017 12.470 1.00 92.62 118 MET A CA 1
ATOM 951 C C . MET A 1 118 ? -15.426 -3.657 13.821 1.00 92.62 118 MET A C 1
ATOM 953 O O . MET A 1 118 ? -16.294 -3.718 14.697 1.00 92.62 118 MET A O 1
ATOM 957 N N . LYS A 1 119 ? -14.176 -4.088 14.026 1.00 94.12 119 LYS A N 1
ATOM 958 C CA . LYS A 1 119 ? -13.710 -4.627 15.311 1.00 94.12 119 LYS A CA 1
ATOM 959 C C . LYS A 1 119 ? -13.866 -3.603 16.426 1.00 94.12 119 LYS A C 1
ATOM 961 O O . LYS A 1 119 ? -14.436 -3.905 17.469 1.00 94.12 119 LYS A O 1
ATOM 966 N N . VAL A 1 120 ? -13.458 -2.363 16.171 1.00 91.31 120 VAL A N 1
ATOM 967 C CA . VAL A 1 120 ? -13.543 -1.294 17.166 1.00 91.31 120 VAL A CA 1
ATOM 968 C C . VAL A 1 120 ? -14.991 -0.978 17.554 1.00 91.31 120 VAL A C 1
ATOM 970 O O . VAL A 1 120 ? -15.269 -0.791 18.736 1.00 91.31 120 VAL A O 1
ATOM 973 N N . ILE A 1 121 ? -15.918 -0.941 16.592 1.00 88.50 121 ILE A N 1
ATOM 974 C CA . ILE A 1 121 ? -17.347 -0.694 16.862 1.00 88.50 121 ILE A CA 1
ATOM 975 C C . ILE A 1 121 ? -17.975 -1.857 17.637 1.00 88.50 121 ILE A C 1
ATOM 977 O O . ILE A 1 121 ? -18.774 -1.640 18.545 1.00 88.50 121 ILE A O 1
ATOM 981 N N . SER A 1 122 ? -17.610 -3.092 17.289 1.00 89.31 122 SER A N 1
ATOM 982 C CA . SER A 1 122 ? -18.115 -4.303 17.948 1.00 89.31 122 SER A CA 1
ATOM 983 C C . SER A 1 122 ? -17.441 -4.604 19.292 1.00 89.31 122 SER A C 1
ATOM 985 O O . SER A 1 122 ? -17.867 -5.522 19.989 1.00 89.31 122 SER A O 1
ATOM 987 N N . GLY A 1 123 ? -16.416 -3.837 19.680 1.00 87.44 123 GLY A N 1
ATOM 988 C CA . GLY A 1 123 ? -15.657 -4.046 20.914 1.00 87.44 123 GLY A CA 1
ATOM 989 C C . GLY A 1 123 ? -14.691 -5.234 20.861 1.00 87.44 123 GLY A C 1
ATOM 990 O O . GLY A 1 123 ? -14.205 -5.668 21.903 1.00 87.44 123 GLY A O 1
ATOM 991 N N . GLN A 1 124 ? -14.407 -5.768 19.671 1.00 92.88 124 GLN A N 1
ATOM 992 C CA . GLN A 1 124 ? -13.403 -6.812 19.489 1.00 92.88 124 GLN A CA 1
ATOM 993 C C . GLN A 1 124 ? -11.985 -6.235 19.627 1.00 92.88 124 GLN A C 1
ATOM 995 O O . GLN A 1 124 ? -11.731 -5.110 19.182 1.00 92.88 124 GLN A O 1
ATOM 1000 N N . PRO A 1 125 ? -11.042 -6.993 20.214 1.00 92.19 125 PRO A N 1
ATOM 1001 C CA . PRO A 1 125 ? -9.657 -6.558 20.328 1.00 92.19 125 PRO A CA 1
ATOM 1002 C C . PRO A 1 125 ? -8.984 -6.488 18.950 1.00 92.19 125 PRO A C 1
ATOM 1004 O O . PRO A 1 125 ? -9.240 -7.316 18.071 1.00 92.19 125 PRO A O 1
ATOM 1007 N N . LEU A 1 126 ? -8.104 -5.502 18.781 1.00 94.06 126 LEU A N 1
ATOM 1008 C CA . LEU A 1 126 ? -7.235 -5.383 17.611 1.00 94.06 126 LEU A CA 1
ATOM 1009 C C . LEU A 1 126 ? -5.988 -6.254 17.793 1.00 94.06 126 LEU A C 1
ATOM 1011 O O . LEU A 1 126 ? -5.532 -6.466 18.917 1.00 94.06 126 LEU A O 1
ATOM 1015 N N . THR A 1 127 ? -5.423 -6.754 16.694 1.00 95.25 127 THR A N 1
ATOM 1016 C CA . THR A 1 127 ? -4.103 -7.405 16.745 1.00 95.25 127 THR A CA 1
ATOM 1017 C C . THR A 1 127 ? -2.989 -6.362 16.923 1.00 95.25 127 THR A C 1
ATOM 1019 O O . THR A 1 127 ? -3.197 -5.184 16.616 1.00 95.25 127 THR A O 1
ATOM 1022 N N . PRO A 1 128 ? -1.778 -6.752 17.367 1.00 95.31 128 PRO A N 1
ATOM 1023 C CA . PRO A 1 128 ? -0.652 -5.821 17.491 1.00 95.31 128 PRO A CA 1
ATOM 1024 C C . PRO A 1 128 ? -0.320 -5.069 16.191 1.00 95.31 128 PRO A C 1
ATOM 1026 O O . PRO A 1 128 ? 0.052 -3.893 16.218 1.00 95.31 128 PRO A O 1
ATOM 1029 N N . GLU A 1 129 ? -0.475 -5.722 15.038 1.00 92.38 129 GLU A N 1
ATOM 1030 C CA . GLU A 1 129 ? -0.275 -5.119 13.720 1.00 92.38 129 GLU A CA 1
ATOM 1031 C C . GLU A 1 129 ? -1.358 -4.081 13.410 1.00 92.38 129 GLU A C 1
ATOM 1033 O O . GLU A 1 129 ? -1.041 -2.974 12.976 1.00 92.38 129 GLU A O 1
ATOM 1038 N N . GLU A 1 130 ? -2.622 -4.409 13.681 1.00 93.31 130 GLU A N 1
ATOM 1039 C CA . GLU A 1 130 ? -3.760 -3.502 13.512 1.00 93.31 130 GLU A CA 1
ATOM 1040 C C . GLU A 1 130 ? -3.633 -2.274 14.423 1.00 93.31 130 GLU A C 1
ATOM 1042 O O . GLU A 1 130 ? -3.832 -1.143 13.980 1.00 93.31 130 GLU A O 1
ATOM 1047 N N . GLU A 1 131 ? -3.219 -2.458 15.679 1.00 93.25 131 GLU A N 1
ATOM 1048 C CA . GLU A 1 131 ? -2.936 -1.343 16.585 1.00 93.25 131 GLU A CA 1
ATOM 1049 C C . GLU A 1 131 ? -1.827 -0.437 16.055 1.00 93.25 131 GLU A C 1
ATOM 1051 O O . GLU A 1 131 ? -1.910 0.786 16.174 1.00 93.25 131 GLU A O 1
ATOM 1056 N N . LYS A 1 132 ? -0.772 -1.023 15.480 1.00 93.94 132 LYS A N 1
ATOM 1057 C CA . LYS A 1 132 ? 0.320 -0.260 14.876 1.00 93.94 132 LYS A CA 1
ATOM 1058 C C . LYS A 1 132 ? -0.168 0.530 13.662 1.00 93.94 132 LYS A C 1
ATOM 1060 O O . LYS A 1 132 ? 0.230 1.682 13.511 1.00 93.94 132 LYS A O 1
ATOM 1065 N N . MET A 1 133 ? -1.045 -0.045 12.836 1.00 91.75 133 MET A N 1
ATOM 1066 C CA . MET A 1 133 ? -1.680 0.674 11.725 1.00 91.75 133 MET A CA 1
ATOM 1067 C C . MET A 1 133 ? -2.479 1.874 12.232 1.00 91.75 133 MET A C 1
ATOM 1069 O O . MET A 1 133 ? -2.267 2.983 11.754 1.00 91.75 133 MET A O 1
ATOM 1073 N N . VAL A 1 134 ? -3.313 1.686 13.260 1.00 93.19 134 VAL A N 1
ATOM 1074 C CA . VAL A 1 134 ? -4.063 2.787 13.881 1.00 93.19 134 VAL A CA 1
ATOM 1075 C C . VAL A 1 134 ? -3.115 3.841 14.450 1.00 93.19 134 VAL A C 1
ATOM 1077 O O . VAL A 1 134 ? -3.308 5.024 14.213 1.00 93.19 134 VAL A O 1
ATOM 1080 N N . LYS A 1 135 ? -2.054 3.456 15.167 1.00 92.69 135 LYS A N 1
ATOM 1081 C CA . LYS A 1 135 ? -1.080 4.404 15.746 1.00 92.69 135 LYS A CA 1
ATOM 1082 C C . LYS A 1 135 ? -0.365 5.249 14.687 1.00 92.69 135 LYS A C 1
ATOM 1084 O O . LYS A 1 135 ? -0.099 6.421 14.938 1.00 92.69 135 LYS A O 1
ATOM 1089 N N . ASN A 1 136 ? -0.084 4.666 13.525 1.00 89.94 136 ASN A N 1
ATOM 1090 C CA . ASN A 1 136 ? 0.662 5.316 12.451 1.00 89.94 136 ASN A CA 1
ATOM 1091 C C . ASN A 1 136 ? -0.213 6.124 11.479 1.00 89.94 136 ASN A C 1
ATOM 1093 O O . ASN A 1 136 ? 0.339 6.904 10.707 1.00 89.94 136 ASN A O 1
ATOM 1097 N N . ASP A 1 137 ? -1.537 5.949 11.501 1.00 91.56 137 ASP A N 1
ATOM 1098 C CA . ASP A 1 137 ? -2.478 6.636 10.612 1.00 91.56 137 ASP A CA 1
ATOM 1099 C C . ASP A 1 137 ? -3.424 7.564 11.407 1.00 91.56 137 ASP A C 1
ATOM 1101 O O . ASP A 1 137 ? -4.426 7.112 11.975 1.00 91.56 137 ASP A O 1
ATOM 1105 N N . PRO A 1 138 ? -3.140 8.883 11.447 1.00 92.38 138 PRO A N 1
ATOM 1106 C CA . PRO A 1 138 ? -3.989 9.857 12.129 1.00 92.38 138 PRO A CA 1
ATOM 1107 C C . PRO A 1 138 ? -5.420 9.926 11.582 1.00 92.38 138 PRO A C 1
ATOM 1109 O O . PRO A 1 138 ? -6.347 10.188 12.348 1.00 92.38 138 PRO A O 1
ATOM 1112 N N . ALA A 1 139 ? -5.625 9.689 10.283 1.00 92.31 139 ALA A N 1
ATOM 1113 C CA . ALA A 1 139 ? -6.958 9.723 9.687 1.00 92.31 139 ALA A CA 1
ATOM 1114 C C . ALA A 1 139 ? -7.789 8.526 10.165 1.00 92.31 139 ALA A C 1
ATOM 1116 O O . ALA A 1 139 ? -8.956 8.682 10.528 1.00 92.31 139 ALA A O 1
ATOM 1117 N N . LEU A 1 140 ? -7.166 7.348 10.263 1.00 93.00 140 LEU A N 1
ATOM 1118 C CA . LEU A 1 140 ? -7.807 6.161 10.823 1.00 93.00 140 LEU A CA 1
ATOM 1119 C C . LEU A 1 140 ? -8.176 6.349 12.303 1.00 93.00 140 LEU A C 1
ATOM 1121 O O . LEU A 1 140 ? -9.264 5.950 12.721 1.00 93.00 140 LEU A O 1
ATOM 1125 N N . GLN A 1 141 ? -7.316 6.996 13.096 1.00 93.56 141 GLN A N 1
ATOM 1126 C CA . GLN A 1 141 ? -7.635 7.330 14.492 1.00 93.56 141 GLN A CA 1
ATOM 1127 C C . GLN A 1 141 ? -8.851 8.246 14.604 1.00 93.56 141 GLN A C 1
ATOM 1129 O O . GLN A 1 141 ? -9.736 7.992 15.424 1.00 93.56 141 GLN A O 1
ATOM 1134 N N . GLN A 1 142 ? -8.901 9.299 13.786 1.00 93.12 142 GLN A N 1
ATOM 1135 C CA . GLN A 1 142 ? -10.022 10.237 13.771 1.00 93.12 142 GLN A CA 1
ATOM 1136 C C . GLN A 1 142 ? -11.324 9.535 13.383 1.00 93.12 142 GLN A C 1
ATOM 1138 O O . GLN A 1 142 ? -12.332 9.685 14.073 1.00 93.12 142 GLN A O 1
ATOM 1143 N N . GLU A 1 143 ? -11.297 8.703 12.340 1.00 92.00 143 GLU A N 1
ATOM 1144 C CA . GLU A 1 143 ? -12.463 7.934 11.905 1.00 92.00 143 GLU A CA 1
ATOM 1145 C C . GLU A 1 143 ? -12.969 6.995 13.012 1.00 92.00 143 GLU A C 1
ATOM 1147 O O . GLU A 1 143 ? -14.168 6.939 13.292 1.00 92.00 143 GLU A O 1
ATOM 1152 N N . ILE A 1 144 ? -12.058 6.305 13.708 1.00 92.19 144 ILE A N 1
ATOM 1153 C CA . ILE A 1 144 ? -12.397 5.470 14.867 1.00 92.19 144 ILE A CA 1
ATOM 1154 C C . ILE A 1 144 ? -13.103 6.291 15.955 1.00 92.19 144 ILE A C 1
ATOM 1156 O O . ILE A 1 144 ? -14.146 5.869 16.462 1.00 92.19 144 ILE A O 1
ATOM 1160 N N . GLN A 1 145 ? -12.556 7.453 16.321 1.00 91.19 145 GLN A N 1
ATOM 1161 C CA . GLN A 1 145 ? -13.131 8.310 17.361 1.00 91.19 145 GLN A CA 1
ATOM 1162 C C . GLN A 1 145 ? -14.532 8.802 16.980 1.00 91.19 145 GLN A C 1
ATOM 1164 O O . GLN A 1 145 ? -15.449 8.719 17.798 1.00 91.19 145 GLN A O 1
ATOM 1169 N N . MET A 1 146 ? -14.724 9.236 15.729 1.00 90.81 146 MET A N 1
ATOM 1170 C CA . MET A 1 146 ? -16.028 9.677 15.224 1.00 90.81 146 MET A CA 1
ATOM 1171 C C . MET A 1 146 ? -17.082 8.565 15.263 1.00 90.81 146 MET A C 1
ATOM 1173 O O . MET A 1 146 ? -18.246 8.811 15.583 1.00 90.81 146 MET A O 1
ATOM 1177 N N . ARG A 1 147 ? -16.704 7.321 14.950 1.00 87.69 147 ARG A N 1
ATOM 1178 C CA . ARG A 1 147 ? -17.648 6.193 14.987 1.00 87.69 147 ARG A CA 1
ATOM 1179 C C . ARG A 1 147 ? -18.007 5.765 16.404 1.00 87.69 147 ARG A C 1
ATOM 1181 O O . ARG A 1 147 ? -19.159 5.397 16.641 1.00 87.69 147 ARG A O 1
ATOM 1188 N N . LYS A 1 148 ? -17.060 5.835 17.345 1.00 86.19 148 LYS A N 1
ATOM 1189 C CA . LYS A 1 148 ? -17.331 5.559 18.763 1.00 86.19 148 LYS A CA 1
ATOM 1190 C C . LYS A 1 148 ? -18.325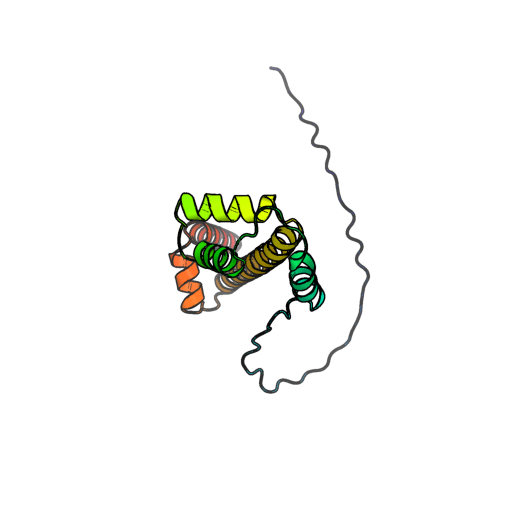 6.559 19.344 1.00 86.19 148 LYS A C 1
ATOM 1192 O O . LYS A 1 148 ? -19.365 6.135 19.838 1.00 86.19 148 LYS A O 1
ATOM 1197 N N . SER A 1 149 ? -18.070 7.858 19.183 1.00 83.69 149 SER A N 1
ATOM 1198 C CA . SER A 1 149 ? -18.963 8.902 19.703 1.00 83.69 149 SER A CA 1
ATOM 1199 C C . SER A 1 149 ? -20.366 8.812 19.099 1.00 83.69 149 SER A C 1
ATOM 1201 O O . SER A 1 149 ? -21.359 8.901 19.814 1.00 83.69 149 SER A O 1
ATOM 1203 N N . LYS A 1 150 ? -20.478 8.527 17.795 1.00 81.19 150 LYS A N 1
ATOM 1204 C CA . LYS A 1 150 ? -21.775 8.301 17.141 1.00 81.19 150 LYS A CA 1
ATOM 1205 C C . LYS A 1 150 ? -22.530 7.095 17.709 1.00 81.19 150 LYS A C 1
ATOM 1207 O O . LYS A 1 150 ? -23.751 7.140 17.809 1.00 81.19 150 LYS A O 1
ATOM 1212 N N . THR A 1 151 ? -21.824 6.022 18.058 1.00 76.06 151 THR A N 1
ATOM 1213 C CA . THR A 1 151 ? -22.436 4.814 18.634 1.00 76.06 151 THR A CA 1
ATOM 1214 C C . THR A 1 151 ? -22.887 5.048 20.076 1.00 76.06 151 THR A C 1
ATOM 1216 O O . THR A 1 151 ? -23.910 4.508 20.481 1.00 76.06 151 THR A O 1
ATOM 1219 N N . GLU A 1 152 ? -22.162 5.866 20.840 1.00 73.38 152 GLU A N 1
ATOM 1220 C CA . GLU A 1 152 ? -22.536 6.259 22.206 1.00 73.38 152 GLU A CA 1
ATOM 1221 C C . GLU A 1 152 ? -23.762 7.178 22.237 1.00 73.38 152 GLU A C 1
ATOM 1223 O O . GLU A 1 152 ? -24.609 7.010 23.100 1.00 73.38 152 GLU A O 1
ATOM 1228 N N . ILE A 1 153 ? -23.908 8.087 21.266 1.00 65.69 153 ILE A N 1
ATOM 1229 C CA . ILE A 1 153 ? -25.088 8.968 21.144 1.00 65.69 153 ILE A CA 1
ATOM 1230 C C . ILE A 1 153 ? -26.370 8.187 20.790 1.00 65.69 153 ILE A C 1
ATOM 1232 O O . ILE A 1 153 ? -27.474 8.655 21.051 1.00 65.69 153 ILE A O 1
ATOM 1236 N N . LEU A 1 154 ? -26.237 7.019 20.155 1.00 61.41 154 LEU A N 1
ATOM 1237 C CA . LEU A 1 154 ? -27.362 6.187 19.710 1.00 61.41 154 LEU A CA 1
ATOM 1238 C C . LEU A 1 154 ? -27.793 5.121 20.733 1.00 61.41 154 LEU A C 1
ATOM 1240 O O . LEU A 1 154 ? -28.728 4.372 20.445 1.00 61.41 154 LEU A O 1
ATOM 1244 N N . LYS A 1 155 ? -27.107 5.018 21.876 1.00 54.78 155 LYS A N 1
ATOM 1245 C CA . LYS A 1 155 ? -27.461 4.125 22.988 1.00 54.78 155 LYS A CA 1
ATOM 1246 C C . LYS A 1 155 ? -28.225 4.883 24.062 1.00 54.78 155 LYS A C 1
ATOM 1248 O O . LYS A 1 155 ? -29.136 4.254 24.640 1.00 54.78 155 LYS A O 1
#

Secondary structure (DSSP, 8-state):
-----------PPP---------------------------HHHHHHHHHGGG--S----HHHHHHHHHHHTTSPPPHHHHHHHHHHHHH-HHHHHHHHHHHHHHHHHHHHHHHHHHHHHHHTPPPPHHHHHHHHH-HHHHHHHHHHHHHHHHT-

pLDDT: mean 72.71, std 22.99, range [30.91, 95.31]

Organism: Alkaliphilus oremlandii (strain OhILAs) (NCBI:txid350688)